Protein AF-A0AAV5ECX8-F1 (afdb_monomer_lite)

Organism: NCBI:txid191504

Secondary structure (DSSP, 8-state):
---------S-TTB-GGGG---PPTT--PPP-PPB-SSS-HHHHHHHHHHHHHHTT--HHHHHHHGGGGB-HHHHHHHHHSPTT-B--

Foldseek 3Di:
DDPPPPPLPAQQLADPVLSDFDADDVQDFDDDAADAVPPDPVVRVVNLVVRRVVSVGDVSSSSRCNLVRHDPVVNVVSSPDDGNNHYD

Sequence (88 aa):
MTSTDDKIDGIKAYIPRLRIARWPKGFKPVPIEKYDGQTNPREWLQLYSTAIRSAGGDSYVMANYLPVCLDPAIWIWLTSLPEESITS

Structure (mmCIF, N/CA/C/O backbone):
data_AF-A0AAV5ECX8-F1
#
_entry.id   AF-A0AAV5ECX8-F1
#
loop_
_atom_site.group_PDB
_atom_site.id
_atom_site.type_symbol
_atom_site.label_atom_id
_atom_site.label_alt_id
_atom_site.label_comp_id
_atom_site.label_asym_id
_atom_site.label_entity_id
_atom_site.label_seq_id
_atom_site.pdbx_PDB_ins_code
_atom_site.Cartn_x
_atom_site.Cartn_y
_atom_site.Cartn_z
_atom_site.occupancy
_atom_site.B_iso_or_equiv
_atom_site.auth_seq_id
_atom_site.auth_comp_id
_atom_site.auth_asym_id
_atom_site.auth_atom_id
_atom_site.pdbx_PDB_model_num
ATOM 1 N N . MET A 1 1 ? -4.124 3.242 -35.989 1.00 33.38 1 MET A N 1
ATOM 2 C CA . MET A 1 1 ? -3.212 4.141 -35.251 1.00 33.38 1 MET A CA 1
ATOM 3 C C . MET A 1 1 ? -3.626 4.079 -33.792 1.00 33.38 1 MET A C 1
ATOM 5 O O . MET A 1 1 ? -4.657 4.629 -33.439 1.00 33.38 1 MET A O 1
ATOM 9 N N . THR A 1 2 ? -2.939 3.268 -32.991 1.00 38.31 2 THR A N 1
ATOM 10 C CA . THR A 1 2 ? -3.268 3.045 -31.577 1.00 38.31 2 THR A CA 1
ATOM 11 C C . THR A 1 2 ? -2.712 4.204 -30.759 1.00 38.31 2 THR A C 1
ATOM 13 O O . THR A 1 2 ? -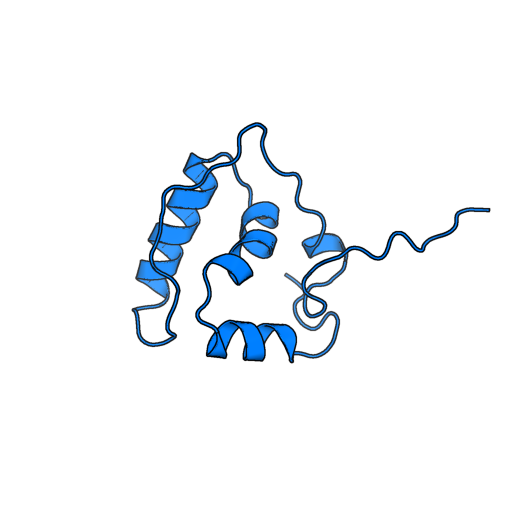1.498 4.304 -30.602 1.00 38.31 2 THR A O 1
ATOM 16 N N . SER A 1 3 ? -3.586 5.095 -30.288 1.00 42.91 3 SER A N 1
ATOM 17 C CA . SER A 1 3 ? -3.218 6.138 -29.330 1.00 42.91 3 SER A CA 1
ATOM 18 C C . SER A 1 3 ? -2.946 5.464 -27.987 1.00 42.91 3 SER A C 1
ATOM 20 O O . SER A 1 3 ? -3.868 5.157 -27.239 1.00 42.91 3 SER A O 1
ATOM 22 N N . THR A 1 4 ? -1.683 5.142 -27.725 1.00 49.78 4 THR A N 1
ATOM 23 C CA . THR A 1 4 ? -1.184 4.552 -26.475 1.00 49.78 4 THR A CA 1
ATOM 24 C C . THR A 1 4 ? -1.089 5.607 -25.376 1.00 49.78 4 THR A C 1
ATOM 26 O O . THR A 1 4 ? -0.014 5.829 -24.829 1.00 49.78 4 THR A O 1
ATOM 29 N N . ASP A 1 5 ? -2.198 6.287 -25.091 1.00 44.88 5 ASP A N 1
ATOM 30 C CA . ASP A 1 5 ? -2.246 7.332 -24.063 1.00 44.88 5 ASP A CA 1
ATOM 31 C C . ASP A 1 5 ? -3.488 7.212 -23.167 1.00 44.88 5 ASP A C 1
ATOM 33 O O . ASP A 1 5 ? -3.964 8.185 -22.589 1.00 44.88 5 ASP A O 1
ATOM 37 N N . ASP A 1 6 ? -3.984 5.982 -22.987 1.00 45.50 6 ASP A N 1
ATOM 38 C CA . ASP A 1 6 ? -4.653 5.623 -21.736 1.00 45.50 6 ASP A CA 1
ATOM 39 C C . ASP A 1 6 ? -3.564 5.571 -20.663 1.00 45.50 6 ASP A C 1
ATOM 41 O O . ASP A 1 6 ? -2.995 4.525 -20.337 1.00 45.50 6 ASP A O 1
ATOM 45 N N . LYS A 1 7 ? -3.192 6.755 -20.184 1.00 49.12 7 LYS A N 1
ATOM 46 C CA . LYS A 1 7 ? -2.316 6.954 -19.040 1.00 49.12 7 LYS A CA 1
ATOM 47 C C . LYS A 1 7 ? -2.878 6.107 -17.903 1.00 49.12 7 LYS A C 1
ATOM 49 O O . LYS A 1 7 ? -3.926 6.424 -17.353 1.00 49.12 7 LYS A O 1
ATOM 54 N N . ILE A 1 8 ? -2.230 4.983 -17.599 1.00 54.56 8 ILE A N 1
ATOM 55 C CA . ILE A 1 8 ? -2.662 4.124 -16.497 1.00 54.56 8 ILE A CA 1
ATOM 56 C C . ILE A 1 8 ? -2.489 4.944 -15.213 1.00 54.56 8 ILE A C 1
ATOM 58 O O . ILE A 1 8 ? -1.367 5.079 -14.714 1.00 54.56 8 ILE A O 1
ATOM 62 N N . ASP A 1 9 ? -3.587 5.524 -14.725 1.00 70.25 9 ASP A N 1
ATOM 63 C CA . ASP A 1 9 ? -3.679 6.248 -13.459 1.00 70.25 9 ASP A CA 1
ATOM 64 C C . ASP A 1 9 ? -3.385 5.262 -12.319 1.00 70.25 9 ASP A C 1
ATOM 66 O O . ASP A 1 9 ? -4.247 4.529 -11.840 1.00 70.25 9 ASP A O 1
ATOM 70 N N . GLY A 1 10 ? -2.117 5.191 -11.925 1.00 81.12 10 GLY A N 1
ATOM 71 C CA . GLY A 1 10 ? -1.615 4.308 -10.882 1.00 81.12 10 GLY A CA 1
ATOM 72 C C . GLY A 1 10 ? -0.347 4.876 -10.258 1.00 81.12 10 GLY A C 1
ATOM 73 O O . GLY A 1 10 ? 0.203 5.876 -10.726 1.00 81.12 10 GLY A O 1
ATOM 74 N N . ILE A 1 11 ? 0.137 4.246 -9.187 1.00 91.31 11 ILE A N 1
ATOM 75 C CA . ILE A 1 11 ? 1.375 4.667 -8.523 1.00 91.31 11 ILE A CA 1
ATOM 76 C C . ILE A 1 11 ? 2.528 4.581 -9.526 1.00 91.31 11 ILE A C 1
ATOM 78 O O . ILE A 1 11 ? 2.900 3.497 -9.974 1.00 91.31 11 ILE A O 1
ATOM 82 N N . LYS A 1 12 ? 3.101 5.736 -9.876 1.00 93.25 12 LYS A N 1
ATOM 83 C CA . LYS A 1 12 ? 4.172 5.844 -10.878 1.00 93.25 12 LYS A CA 1
ATOM 84 C C . LYS A 1 12 ? 5.409 5.024 -10.524 1.00 93.25 12 LYS A C 1
ATOM 86 O O . LYS A 1 12 ? 6.090 4.537 -11.420 1.00 93.25 12 LYS A O 1
ATOM 91 N N . ALA A 1 13 ? 5.665 4.831 -9.232 1.00 95.44 13 ALA A N 1
ATOM 92 C CA . ALA A 1 13 ? 6.748 3.984 -8.753 1.00 95.44 13 ALA A CA 1
ATOM 93 C C . ALA A 1 13 ? 6.593 2.518 -9.192 1.00 95.44 13 ALA A C 1
ATOM 95 O O . ALA A 1 13 ? 7.587 1.826 -9.357 1.00 95.44 13 ALA A O 1
ATOM 96 N N . TYR A 1 14 ? 5.371 2.032 -9.422 1.00 95.38 14 TYR A N 1
ATOM 97 C CA . TYR A 1 14 ? 5.132 0.679 -9.923 1.00 95.38 14 TYR A CA 1
ATOM 98 C C . TYR A 1 14 ? 5.429 0.595 -11.417 1.00 95.38 14 TYR A C 1
ATOM 100 O O . TYR A 1 14 ? 5.039 1.493 -12.163 1.00 95.38 14 TYR A O 1
ATOM 108 N N . ILE A 1 15 ? 6.026 -0.502 -11.885 1.00 94.75 15 ILE A N 1
ATOM 109 C CA . ILE A 1 15 ? 6.058 -0.805 -13.325 1.00 94.75 15 ILE A CA 1
ATOM 110 C C . ILE A 1 15 ? 4.629 -0.896 -13.897 1.00 94.75 15 ILE A C 1
ATOM 112 O O . ILE A 1 15 ? 3.711 -1.296 -13.171 1.00 94.75 15 ILE A O 1
ATOM 116 N N . PRO A 1 16 ? 4.408 -0.624 -15.198 1.00 93.25 16 PRO A N 1
ATOM 117 C CA . PRO A 1 16 ? 3.070 -0.635 -15.795 1.00 93.25 16 PRO A CA 1
ATOM 118 C C . PRO A 1 16 ? 2.280 -1.917 -15.516 1.00 93.25 16 PRO A C 1
ATOM 120 O O . PRO A 1 16 ? 1.100 -1.852 -15.190 1.00 93.25 16 PRO A O 1
ATOM 123 N N . ARG A 1 17 ? 2.942 -3.084 -15.534 1.00 92.06 17 ARG A N 1
ATO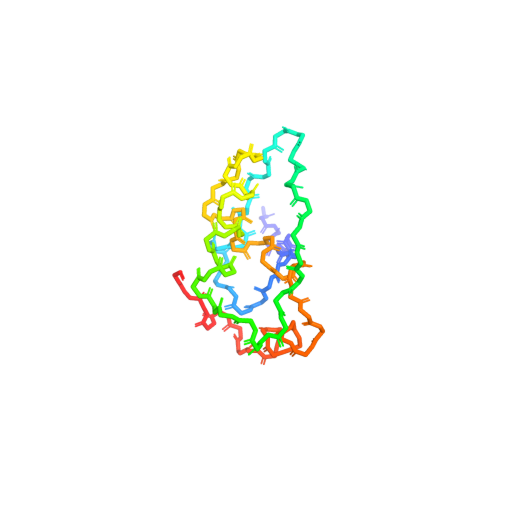M 124 C CA . ARG A 1 17 ? 2.316 -4.386 -15.239 1.00 92.06 17 ARG A CA 1
ATOM 125 C C . ARG A 1 17 ? 1.679 -4.446 -13.850 1.00 92.06 17 ARG A C 1
ATOM 127 O O . ARG A 1 17 ? 0.629 -5.059 -13.697 1.00 92.06 17 ARG A O 1
ATOM 134 N N . LEU A 1 18 ? 2.307 -3.837 -12.847 1.00 92.38 18 LEU A N 1
ATOM 135 C CA . LEU A 1 18 ? 1.797 -3.831 -11.477 1.00 92.38 18 LEU A CA 1
ATOM 136 C C . LEU A 1 18 ? 0.591 -2.902 -11.313 1.00 92.38 18 LEU A C 1
ATOM 138 O O . LEU A 1 18 ? -0.192 -3.122 -10.400 1.00 92.38 18 LEU A O 1
ATOM 142 N N . ARG A 1 19 ? 0.391 -1.922 -12.203 1.00 92.69 19 ARG A N 1
ATOM 143 C CA . ARG A 1 19 ? -0.741 -0.977 -12.155 1.00 92.69 19 ARG A CA 1
ATOM 144 C C . ARG A 1 19 ? -2.057 -1.570 -12.689 1.00 92.69 19 ARG A C 1
ATOM 146 O O . ARG A 1 19 ? -3.112 -0.959 -12.567 1.00 92.69 19 ARG A O 1
ATOM 153 N N . ILE A 1 20 ? -2.017 -2.764 -13.287 1.00 91.69 20 ILE A N 1
ATOM 154 C CA . ILE A 1 20 ? -3.172 -3.401 -13.938 1.00 91.69 20 ILE A CA 1
ATOM 155 C C . ILE A 1 20 ? -3.910 -4.300 -12.932 1.00 91.69 20 ILE A C 1
ATOM 157 O O . ILE A 1 20 ? -3.855 -5.528 -13.009 1.00 91.69 20 ILE A O 1
ATOM 161 N N . ALA A 1 21 ? -4.612 -3.695 -11.970 1.00 92.50 21 ALA A N 1
ATOM 162 C CA . ALA A 1 21 ? -5.493 -4.431 -11.061 1.00 92.50 21 ALA A CA 1
ATOM 163 C C . ALA A 1 21 ? -6.844 -4.746 -11.721 1.00 92.50 21 ALA A C 1
ATOM 165 O O . ALA A 1 21 ? -7.547 -3.858 -12.205 1.00 92.50 21 ALA A O 1
ATOM 166 N N . ARG A 1 22 ? -7.249 -6.021 -11.687 1.00 93.81 22 ARG A N 1
ATOM 167 C CA . ARG A 1 22 ? -8.618 -6.435 -12.021 1.00 93.81 22 ARG A CA 1
ATOM 168 C C . ARG A 1 22 ? -9.454 -6.462 -10.748 1.00 93.81 22 ARG A C 1
ATOM 170 O O . ARG A 1 22 ? -9.431 -7.440 -10.009 1.00 93.81 22 ARG A O 1
ATOM 177 N N . TRP A 1 23 ? -10.183 -5.380 -10.494 1.00 95.56 23 TRP A N 1
ATOM 178 C CA . TRP A 1 23 ? -11.008 -5.253 -9.293 1.00 95.56 23 TRP A CA 1
ATOM 179 C C . TRP A 1 23 ? -12.133 -6.306 -9.258 1.00 95.56 23 TRP A C 1
ATOM 181 O O . TRP A 1 23 ? -12.929 -6.375 -10.201 1.00 95.56 23 TRP A O 1
ATOM 191 N N . PRO A 1 24 ? -12.237 -7.117 -8.186 1.00 96.88 24 PRO A N 1
ATOM 192 C CA . PRO A 1 24 ? -13.325 -8.073 -8.021 1.00 96.88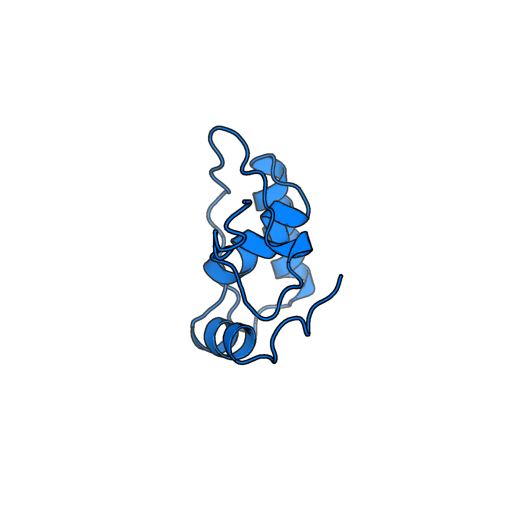 24 PRO A CA 1
ATOM 193 C C . PRO A 1 24 ? -14.696 -7.388 -8.011 1.00 96.88 24 PRO A C 1
ATOM 195 O O . PRO A 1 24 ? -14.859 -6.270 -7.515 1.00 96.88 24 PRO A O 1
ATOM 198 N N . LYS A 1 25 ? -15.726 -8.071 -8.521 1.00 96.38 25 LYS A N 1
ATOM 199 C CA . LYS A 1 25 ? -17.098 -7.551 -8.464 1.00 96.38 25 LYS A CA 1
ATOM 200 C C . LYS A 1 25 ? -17.533 -7.411 -7.003 1.00 96.38 25 LYS A C 1
ATOM 202 O O . LYS A 1 25 ? -17.537 -8.390 -6.267 1.00 96.38 25 LYS A O 1
ATOM 207 N N . GLY A 1 26 ? -17.942 -6.204 -6.609 1.00 95.56 26 GLY A N 1
ATOM 208 C CA . GLY A 1 26 ? -18.343 -5.921 -5.229 1.00 95.56 26 GLY A CA 1
ATOM 209 C C . GLY A 1 26 ? -17.170 -5.840 -4.249 1.00 95.56 26 GLY A C 1
ATOM 210 O O . GLY A 1 26 ? -17.389 -6.014 -3.053 1.00 95.56 26 GLY A O 1
ATOM 211 N N . PHE A 1 27 ? -15.948 -5.591 -4.739 1.00 96.56 27 PHE A N 1
ATOM 212 C CA . PHE A 1 27 ? -14.757 -5.441 -3.907 1.00 96.56 27 PHE A CA 1
ATOM 213 C C . PHE A 1 27 ? -14.982 -4.417 -2.788 1.00 96.56 27 PHE A C 1
ATOM 215 O O . PHE A 1 27 ? -15.132 -3.218 -3.027 1.00 96.56 27 PHE A O 1
ATOM 222 N N . LYS A 1 28 ? -15.026 -4.922 -1.555 1.00 96.19 28 LYS A N 1
ATOM 223 C CA . LYS A 1 28 ? -15.216 -4.144 -0.334 1.00 96.19 28 LYS A CA 1
ATOM 224 C C . LYS A 1 28 ? -14.425 -4.822 0.787 1.00 96.19 28 LYS A C 1
ATOM 226 O O . LYS A 1 28 ? -14.988 -5.654 1.501 1.00 96.19 28 LYS A O 1
ATOM 231 N N . PRO A 1 29 ? -13.115 -4.542 0.901 1.00 96.25 29 PRO A N 1
ATOM 232 C CA . PRO A 1 29 ? -12.304 -5.102 1.971 1.00 96.25 29 PRO A CA 1
ATOM 233 C C . PRO A 1 29 ? -12.824 -4.640 3.328 1.00 96.25 29 PRO A C 1
ATOM 235 O O . PRO A 1 29 ? -13.411 -3.561 3.462 1.00 96.25 29 PRO A O 1
ATOM 238 N N . VAL A 1 30 ? -12.621 -5.485 4.337 1.00 95.25 30 VAL A N 1
ATOM 239 C CA . VAL A 1 30 ? -12.932 -5.116 5.718 1.00 95.25 30 VAL A CA 1
ATOM 240 C C . VAL A 1 30 ? -12.106 -3.885 6.117 1.00 95.25 30 VAL A C 1
ATOM 242 O O . VAL A 1 30 ? -10.952 -3.779 5.690 1.00 95.25 30 VAL A O 1
ATOM 245 N N . PRO A 1 31 ? -12.669 -2.944 6.899 1.0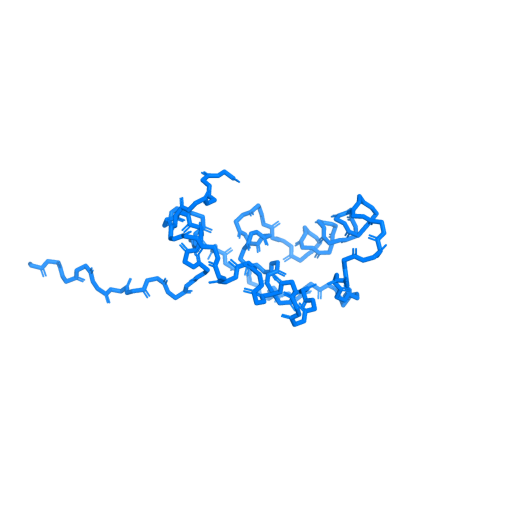0 94.50 31 PRO A N 1
ATOM 246 C CA . PRO A 1 31 ? -11.910 -1.805 7.394 1.00 94.50 31 PRO A CA 1
ATOM 247 C C . PRO A 1 31 ? -10.682 -2.276 8.172 1.00 94.50 31 PRO A C 1
ATOM 249 O O . PRO A 1 31 ? -10.783 -3.156 9.027 1.00 94.50 31 PRO A O 1
ATOM 252 N N . ILE A 1 32 ? -9.537 -1.683 7.861 1.00 95.12 32 ILE A N 1
ATOM 253 C CA . ILE A 1 32 ? -8.275 -1.886 8.568 1.00 95.12 32 ILE A CA 1
ATOM 254 C C . ILE A 1 32 ? -7.678 -0.520 8.875 1.00 95.12 32 ILE A C 1
ATOM 256 O O . ILE A 1 32 ? -7.850 0.424 8.098 1.00 95.12 32 ILE A O 1
ATOM 260 N N . GLU A 1 33 ? -6.982 -0.428 10.001 1.00 95.75 33 GLU A N 1
ATOM 261 C CA . GLU A 1 33 ? -6.237 0.776 10.351 1.00 95.75 33 GLU A CA 1
ATOM 262 C C . GLU A 1 33 ? -5.164 1.057 9.301 1.00 95.75 33 GLU A C 1
ATOM 264 O O . GLU A 1 33 ? -4.569 0.138 8.721 1.00 95.75 33 GLU A O 1
ATOM 269 N N . LYS A 1 34 ? -4.920 2.341 9.046 1.00 97.38 34 LYS A N 1
ATOM 270 C CA . LYS A 1 34 ? -3.843 2.748 8.148 1.00 97.38 34 LYS A CA 1
ATOM 271 C C . LYS A 1 34 ? -2.492 2.375 8.742 1.00 97.38 34 LYS A C 1
ATOM 273 O O . LYS A 1 34 ? -2.313 2.352 9.956 1.00 97.38 34 LYS A O 1
ATOM 278 N N . TYR A 1 35 ? -1.539 2.070 7.872 1.00 98.12 35 TYR A N 1
ATOM 279 C CA . TYR A 1 35 ? -0.166 1.863 8.290 1.00 98.12 35 TYR A CA 1
ATOM 280 C C . TYR A 1 35 ? 0.481 3.212 8.597 1.00 98.12 35 TYR A C 1
ATOM 282 O O . TYR A 1 35 ? 0.609 4.051 7.703 1.00 98.12 35 TYR A O 1
ATOM 290 N N . ASP A 1 36 ? 0.905 3.384 9.843 1.00 95.88 36 ASP A N 1
ATOM 291 C CA . ASP A 1 36 ? 1.495 4.609 10.394 1.00 95.88 36 ASP A CA 1
ATOM 292 C C . ASP A 1 36 ? 3.032 4.602 10.395 1.00 95.88 36 ASP A C 1
ATOM 294 O O . ASP A 1 36 ? 3.673 5.606 10.703 1.00 95.88 36 ASP A O 1
ATOM 298 N N . GLY A 1 37 ? 3.649 3.471 10.036 1.00 95.31 37 GLY A N 1
ATOM 299 C CA . GLY A 1 37 ? 5.105 3.316 10.009 1.00 95.31 37 GLY A CA 1
ATOM 300 C C . GLY A 1 37 ? 5.709 2.927 11.355 1.00 95.31 37 GLY A C 1
ATOM 301 O O . GLY A 1 37 ? 6.919 2.714 11.425 1.00 95.31 37 GLY A O 1
ATOM 302 N N . GLN A 1 38 ? 4.886 2.813 12.399 1.00 95.88 38 GLN A N 1
ATOM 303 C CA . GLN A 1 38 ? 5.298 2.438 13.754 1.00 95.88 38 GLN A CA 1
ATOM 304 C C . GLN A 1 38 ? 4.719 1.082 14.168 1.00 95.88 38 GLN A C 1
ATOM 306 O O . GLN A 1 38 ? 5.366 0.325 14.893 1.00 95.88 38 GLN A O 1
ATOM 311 N N . THR A 1 39 ? 3.519 0.757 13.683 1.00 96.12 39 THR A N 1
ATOM 312 C CA . THR A 1 39 ? 2.888 -0.556 13.843 1.00 96.12 39 THR A CA 1
ATOM 313 C C . THR A 1 39 ? 3.810 -1.651 13.308 1.00 96.12 39 THR A C 1
ATOM 315 O O . THR A 1 39 ? 4.493 -1.458 12.304 1.00 96.12 39 THR A O 1
ATOM 318 N N . ASN A 1 40 ? 3.820 -2.830 13.941 1.00 97.44 40 ASN A N 1
ATOM 319 C CA . ASN A 1 40 ? 4.610 -3.963 13.459 1.00 97.44 40 ASN A CA 1
ATOM 320 C C . ASN A 1 40 ? 4.259 -4.269 11.983 1.00 97.44 40 ASN A C 1
ATOM 322 O O . ASN A 1 40 ? 3.131 -4.693 11.703 1.00 97.44 40 ASN A O 1
ATOM 326 N N . PRO A 1 41 ? 5.207 -4.115 11.031 1.00 96.19 41 PRO A N 1
ATOM 327 C CA . PRO A 1 41 ? 4.901 -4.244 9.609 1.00 96.19 41 PRO A CA 1
ATOM 328 C C . PRO A 1 41 ? 4.387 -5.638 9.246 1.00 96.19 41 PRO A C 1
ATOM 330 O O . PRO A 1 41 ? 3.536 -5.784 8.372 1.00 96.19 41 PRO A O 1
ATOM 333 N N . ARG A 1 42 ? 4.888 -6.682 9.921 1.00 97.75 42 ARG A N 1
ATOM 334 C CA . ARG A 1 42 ? 4.488 -8.066 9.650 1.00 97.75 42 ARG A CA 1
ATOM 335 C C . ARG A 1 42 ? 3.037 -8.306 10.052 1.00 97.75 42 ARG A C 1
ATOM 337 O O . ARG A 1 42 ? 2.293 -8.891 9.272 1.00 97.75 42 ARG 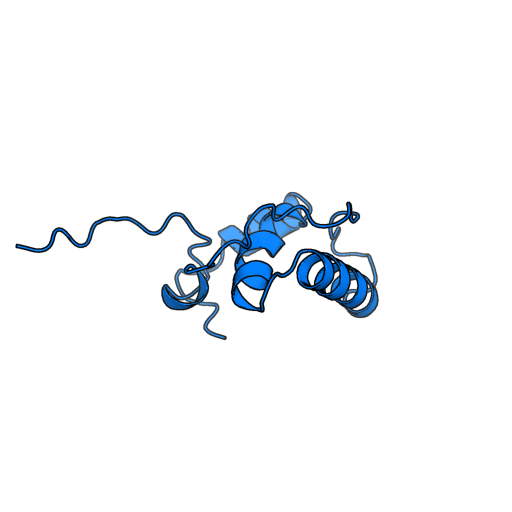A O 1
ATOM 344 N N . GLU A 1 43 ? 2.653 -7.863 11.243 1.00 97.19 43 GLU A N 1
ATOM 345 C CA . GLU A 1 43 ? 1.288 -8.030 11.757 1.00 97.19 43 GLU A CA 1
ATOM 346 C C . GLU A 1 43 ? 0.294 -7.229 10.914 1.00 97.19 43 GLU A C 1
ATOM 348 O O . GLU A 1 43 ? -0.734 -7.757 10.484 1.00 97.19 43 GLU A O 1
ATOM 353 N N . TRP A 1 44 ? 0.647 -5.986 10.581 1.00 98.06 44 TRP A N 1
ATOM 354 C CA . TRP A 1 44 ? -0.184 -5.142 9.730 1.00 98.06 44 TRP A CA 1
ATOM 355 C C . TRP A 1 44 ? -0.376 -5.749 8.331 1.00 98.06 44 TRP A C 1
ATOM 357 O O . TRP A 1 44 ? -1.506 -5.866 7.854 1.00 98.06 44 TRP A O 1
ATOM 367 N N . LEU A 1 45 ? 0.699 -6.231 7.693 1.00 97.62 45 LEU A N 1
ATOM 368 C CA . LEU A 1 45 ? 0.623 -6.881 6.378 1.00 97.62 45 LEU A CA 1
ATOM 369 C C . LEU A 1 45 ? -0.185 -8.189 6.401 1.00 97.62 45 LEU A C 1
ATOM 371 O O . LEU A 1 45 ? -0.837 -8.532 5.409 1.00 97.62 45 LEU A O 1
ATOM 375 N N . GLN A 1 46 ? -0.178 -8.930 7.511 1.00 97.81 46 GLN A N 1
ATOM 376 C CA . GLN A 1 46 ? -1.017 -10.122 7.670 1.00 97.81 46 GLN A CA 1
ATOM 377 C C . GLN A 1 46 ? -2.507 -9.764 7.686 1.00 97.81 46 GLN A C 1
ATOM 379 O O . GLN A 1 46 ? -3.289 -10.391 6.963 1.00 97.81 46 GLN A O 1
ATOM 384 N N . LEU A 1 47 ? -2.897 -8.733 8.440 1.00 98.00 47 LEU A N 1
ATOM 385 C CA . LEU A 1 47 ? -4.278 -8.236 8.459 1.00 98.00 47 LEU A CA 1
ATOM 386 C C . LEU A 1 47 ? -4.689 -7.691 7.091 1.00 98.00 47 LEU A C 1
ATOM 388 O O . LEU A 1 47 ? -5.720 -8.091 6.549 1.00 98.00 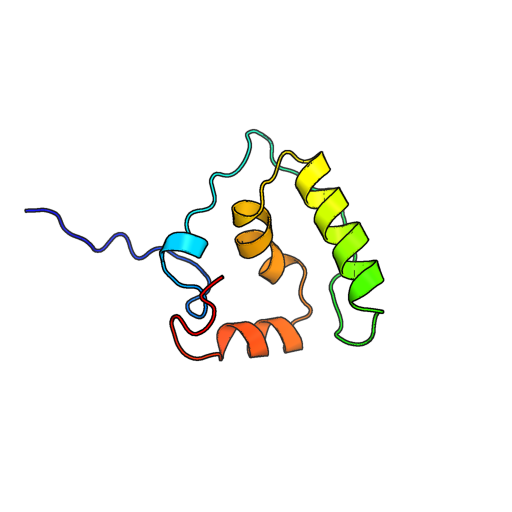47 LEU A O 1
ATOM 392 N N . TYR A 1 48 ? -3.837 -6.857 6.498 1.00 98.12 48 TYR A N 1
ATOM 393 C CA . TYR A 1 48 ? -4.022 -6.298 5.166 1.00 98.12 48 TYR A CA 1
ATOM 394 C C . TYR A 1 48 ? -4.243 -7.386 4.108 1.00 98.12 48 TYR A C 1
ATOM 396 O O . TYR A 1 48 ? -5.267 -7.405 3.423 1.00 98.12 48 TYR A O 1
ATOM 404 N N . SER A 1 49 ? -3.324 -8.348 4.004 1.00 97.69 49 SER A N 1
ATOM 405 C CA . SER A 1 49 ? -3.425 -9.413 3.000 1.00 97.69 49 SER A CA 1
ATOM 406 C C . SER A 1 49 ? -4.665 -10.287 3.200 1.00 97.69 49 SER A C 1
ATOM 408 O O . SER A 1 49 ? -5.289 -10.700 2.221 1.00 97.69 49 SER A O 1
ATOM 410 N N . THR A 1 50 ? -5.066 -10.524 4.451 1.00 98.19 50 THR A N 1
ATOM 411 C CA . THR A 1 50 ? -6.293 -11.258 4.785 1.00 98.19 50 THR A CA 1
ATOM 412 C C . THR A 1 50 ? -7.542 -10.480 4.368 1.00 98.19 50 THR A C 1
ATOM 414 O O . THR A 1 50 ? -8.431 -11.059 3.745 1.00 98.19 50 THR A O 1
ATOM 417 N N . ALA A 1 51 ? -7.595 -9.172 4.639 1.00 98.12 51 ALA A N 1
ATOM 418 C CA . ALA A 1 51 ? -8.713 -8.298 4.281 1.00 98.12 51 ALA A CA 1
ATOM 419 C C . ALA A 1 51 ? -8.921 -8.182 2.764 1.00 98.12 51 ALA A C 1
ATOM 421 O O . ALA A 1 51 ? -10.052 -8.196 2.279 1.00 98.12 51 ALA A O 1
ATOM 422 N N . ILE A 1 52 ? -7.831 -8.093 1.998 1.00 98.25 52 ILE A N 1
ATOM 423 C CA . ILE A 1 52 ? -7.910 -8.020 0.535 1.00 98.25 52 ILE A CA 1
ATOM 424 C C . ILE A 1 52 ? -8.327 -9.368 -0.055 1.00 98.25 52 ILE A C 1
ATOM 426 O O . ILE A 1 52 ? -9.204 -9.410 -0.920 1.00 98.25 52 ILE A O 1
ATOM 430 N N . ARG A 1 53 ? -7.761 -10.478 0.440 1.00 97.81 53 ARG A N 1
ATOM 431 C CA . ARG A 1 53 ? -8.134 -11.826 -0.021 1.00 97.81 53 ARG A CA 1
ATOM 432 C C . ARG A 1 53 ? -9.581 -12.173 0.302 1.00 97.81 53 ARG A C 1
ATOM 434 O O . ARG A 1 53 ? -10.243 -12.779 -0.535 1.00 97.81 53 ARG A O 1
ATOM 441 N N . SER A 1 54 ? -10.092 -11.782 1.469 1.00 97.69 54 SER A N 1
ATOM 442 C CA . SER A 1 54 ? -11.492 -12.035 1.833 1.00 97.69 54 SER A CA 1
ATOM 443 C C . SER A 1 54 ? -12.477 -11.271 0.942 1.00 97.69 54 SER A C 1
ATOM 445 O O . SER A 1 54 ? -13.569 -11.769 0.680 1.00 97.69 54 SER A O 1
ATOM 447 N N . ALA A 1 55 ? -12.070 -10.122 0.394 1.00 97.88 55 ALA A N 1
ATOM 448 C CA . ALA A 1 55 ? -12.814 -9.390 -0.633 1.00 97.88 55 ALA A CA 1
ATOM 449 C C . ALA A 1 55 ? -12.577 -9.904 -2.070 1.00 97.88 55 ALA A C 1
ATOM 451 O O . ALA A 1 55 ? -13.034 -9.283 -3.030 1.00 97.88 55 ALA A O 1
ATOM 452 N N . GLY A 1 56 ? -11.867 -11.026 -2.234 1.00 97.94 56 GLY A N 1
ATOM 453 C CA . GLY A 1 56 ? -11.586 -11.657 -3.526 1.00 97.94 56 GLY A CA 1
ATOM 454 C C . GLY A 1 56 ? -10.411 -11.050 -4.298 1.00 97.94 56 GLY A C 1
ATOM 455 O O . GLY A 1 56 ? -10.259 -11.342 -5.481 1.00 97.94 56 GLY A O 1
ATOM 456 N N . GLY A 1 57 ? -9.605 -10.190 -3.670 1.00 97.62 57 GLY A N 1
ATOM 457 C CA . GLY A 1 57 ? -8.458 -9.545 -4.305 1.00 97.62 57 GLY A CA 1
ATOM 458 C C . GLY A 1 57 ? -7.238 -10.460 -4.445 1.00 97.62 57 GLY A C 1
ATOM 459 O O . GLY A 1 57 ? -6.944 -11.275 -3.567 1.00 97.62 57 GLY A O 1
ATOM 460 N N . ASP A 1 58 ? -6.503 -10.284 -5.543 1.00 96.75 58 ASP A N 1
ATOM 461 C CA . ASP A 1 58 ? -5.212 -10.923 -5.806 1.00 96.75 58 ASP A CA 1
ATOM 462 C C . ASP A 1 58 ? -4.028 -10.009 -5.421 1.00 96.75 58 ASP A C 1
ATOM 464 O O . ASP A 1 58 ? -4.197 -8.956 -4.803 1.00 96.75 58 ASP A O 1
ATOM 468 N N . SER A 1 59 ? -2.803 -10.403 -5.777 1.00 95.38 59 SER A N 1
ATOM 469 C CA . SER A 1 59 ? -1.599 -9.606 -5.510 1.00 95.38 59 SER A CA 1
ATOM 470 C C . SER A 1 59 ? -1.565 -8.266 -6.253 1.00 95.38 59 SER A C 1
ATOM 472 O O . SER A 1 59 ? -0.973 -7.314 -5.749 1.00 95.38 59 SER A O 1
ATOM 474 N N . TYR A 1 60 ? -2.202 -8.155 -7.422 1.00 95.06 60 TYR A N 1
ATOM 475 C CA . TYR A 1 60 ? -2.289 -6.888 -8.152 1.00 95.06 60 TYR A CA 1
ATOM 476 C C . TYR A 1 60 ? -3.267 -5.942 -7.462 1.00 95.06 60 TYR A C 1
ATOM 478 O O . TYR A 1 60 ? -2.966 -4.764 -7.277 1.00 95.06 60 TYR A O 1
ATOM 486 N N . VAL A 1 61 ? -4.409 -6.460 -7.014 1.00 96.62 61 VAL A N 1
ATOM 487 C CA . VAL A 1 61 ? -5.361 -5.715 -6.182 1.00 96.62 61 VAL A CA 1
ATOM 488 C C . VAL A 1 61 ? -4.692 -5.256 -4.888 1.00 96.62 61 VAL A C 1
ATOM 490 O O . VAL A 1 61 ? -4.867 -4.104 -4.502 1.00 96.62 61 VAL A O 1
ATOM 493 N N . MET A 1 62 ? -3.871 -6.103 -4.258 1.00 96.50 62 MET A N 1
ATOM 494 C CA . MET A 1 62 ? -3.066 -5.696 -3.102 1.00 96.50 62 MET A CA 1
ATOM 495 C C . MET A 1 62 ? -2.138 -4.523 -3.448 1.00 96.50 62 MET A C 1
ATOM 497 O O . MET A 1 62 ? -2.238 -3.456 -2.851 1.00 96.50 62 MET A O 1
ATOM 501 N N . ALA A 1 63 ? -1.278 -4.657 -4.458 1.00 95.00 63 ALA A N 1
ATOM 502 C CA . ALA A 1 63 ? -0.362 -3.575 -4.824 1.00 95.00 63 ALA A CA 1
ATOM 503 C C . ALA A 1 63 ? -1.102 -2.242 -5.059 1.00 95.00 63 ALA A C 1
ATOM 505 O O . ALA A 1 63 ? -0.694 -1.204 -4.547 1.00 95.00 63 ALA A O 1
ATOM 506 N N . ASN A 1 64 ? -2.241 -2.271 -5.755 1.00 95.25 64 ASN A N 1
ATOM 507 C CA . ASN A 1 64 ? -2.981 -1.056 -6.106 1.00 95.25 64 ASN A CA 1
ATOM 508 C C . ASN A 1 64 ? -3.877 -0.513 -4.987 1.00 95.25 64 ASN A C 1
ATOM 510 O O . ASN A 1 64 ? -4.190 0.675 -4.996 1.00 95.25 64 ASN A O 1
ATOM 514 N N . TYR A 1 65 ? -4.289 -1.339 -4.023 1.00 95.69 65 TYR A N 1
ATOM 515 C CA . TYR A 1 65 ? -5.084 -0.881 -2.882 1.00 95.69 65 TYR A CA 1
ATOM 516 C C . TYR A 1 65 ? -4.216 -0.400 -1.715 1.00 95.69 65 TYR A C 1
ATOM 518 O O . TYR A 1 65 ? -4.669 0.416 -0.915 1.00 95.69 65 TYR A O 1
ATOM 526 N N . LEU A 1 66 ? -2.963 -0.865 -1.618 1.00 95.38 66 LEU A N 1
ATOM 527 C CA . LEU A 1 66 ? -2.032 -0.490 -0.551 1.00 95.38 66 LEU A CA 1
ATOM 528 C C . LEU A 1 66 ? -1.977 1.028 -0.283 1.00 95.38 66 LEU A C 1
ATOM 530 O O . LEU A 1 66 ? -2.118 1.388 0.883 1.00 95.38 66 LEU A O 1
ATOM 534 N N . PRO A 1 67 ? -1.868 1.926 -1.288 1.00 94.56 67 PRO A N 1
ATOM 535 C CA . PRO A 1 67 ? -1.784 3.370 -1.052 1.00 94.56 67 PRO A CA 1
ATOM 536 C C . PRO A 1 67 ? -2.970 3.959 -0.276 1.00 94.56 67 PRO A C 1
ATOM 538 O O . PRO A 1 67 ? -2.804 4.951 0.428 1.00 94.56 67 PRO A O 1
ATOM 541 N N . VAL A 1 68 ? -4.159 3.356 -0.375 1.00 94.38 68 VAL A N 1
ATOM 542 C CA . VAL A 1 68 ? -5.368 3.793 0.351 1.00 94.38 68 VAL A CA 1
ATOM 543 C C . VAL A 1 68 ? -5.243 3.520 1.854 1.00 94.38 68 VAL A C 1
ATOM 545 O O . VAL A 1 68 ? -5.821 4.229 2.680 1.00 94.38 68 VAL A O 1
ATOM 548 N N . CYS A 1 69 ? -4.457 2.506 2.207 1.00 96.62 69 CYS A N 1
ATOM 549 C CA . CYS A 1 69 ? -4.231 2.039 3.567 1.00 96.62 69 CYS A CA 1
ATOM 550 C C . CYS A 1 69 ? -2.944 2.601 4.189 1.00 96.62 69 CYS A C 1
ATOM 552 O O . CYS A 1 69 ? -2.507 2.093 5.216 1.00 96.62 69 CYS A O 1
ATOM 554 N N . LEU A 1 70 ? -2.327 3.621 3.589 1.00 97.00 70 LEU A N 1
ATOM 555 C CA . LEU A 1 70 ? -1.142 4.280 4.135 1.00 97.00 70 LEU A CA 1
ATOM 556 C C . LEU A 1 70 ? -1.511 5.595 4.815 1.00 97.00 70 LEU A C 1
ATOM 558 O O . LEU A 1 70 ? -2.375 6.344 4.339 1.00 97.00 70 LEU A O 1
ATOM 562 N N . ASP A 1 71 ? -0.805 5.908 5.896 1.00 97.19 71 ASP A N 1
ATOM 563 C CA . ASP A 1 71 ? -0.812 7.258 6.437 1.00 97.19 71 ASP A CA 1
ATOM 564 C C . ASP A 1 71 ? -0.179 8.263 5.465 1.00 97.19 71 ASP A C 1
ATOM 566 O O . ASP A 1 71 ? 0.664 7.892 4.638 1.00 97.19 71 ASP A O 1
ATOM 570 N N . PRO A 1 72 ? -0.551 9.558 5.560 1.00 96.31 72 PRO A N 1
ATOM 571 C CA . PRO A 1 72 ? -0.137 10.571 4.592 1.00 96.31 72 PRO A CA 1
ATOM 572 C C . PRO A 1 72 ? 1.377 10.643 4.368 1.00 96.31 72 PRO A C 1
ATOM 574 O O . PRO A 1 72 ? 1.816 10.761 3.228 1.00 96.31 72 PRO A O 1
ATOM 577 N N . ALA A 1 73 ? 2.187 10.520 5.424 1.00 95.69 73 ALA A N 1
ATOM 578 C CA . ALA A 1 73 ? 3.645 10.577 5.309 1.00 95.69 73 ALA A CA 1
ATOM 579 C C . ALA A 1 73 ? 4.217 9.423 4.463 1.00 95.69 73 ALA A C 1
ATOM 581 O O . ALA A 1 73 ? 5.101 9.633 3.632 1.00 95.69 73 ALA A O 1
ATOM 582 N N . ILE A 1 74 ? 3.680 8.212 4.625 1.00 95.75 74 ILE A N 1
ATOM 583 C CA . ILE A 1 74 ? 4.136 7.017 3.899 1.00 95.75 74 ILE A CA 1
ATOM 584 C C . ILE A 1 74 ? 3.614 7.034 2.466 1.00 95.75 74 ILE A C 1
ATOM 586 O O . ILE A 1 74 ? 4.327 6.655 1.537 1.00 95.75 74 ILE A O 1
ATOM 590 N N . TRP A 1 75 ? 2.393 7.530 2.267 1.00 95.25 75 TRP A N 1
ATOM 591 C CA . TRP A 1 75 ? 1.842 7.753 0.936 1.00 95.25 75 TRP A CA 1
ATOM 592 C C . TRP A 1 75 ? 2.676 8.766 0.133 1.00 95.25 75 TRP A C 1
ATOM 594 O O . TRP A 1 75 ? 2.989 8.516 -1.034 1.00 95.25 75 TRP A O 1
ATOM 604 N N . ILE A 1 76 ? 3.096 9.873 0.759 1.00 95.44 76 ILE A N 1
ATOM 605 C CA . ILE A 1 76 ? 3.999 10.858 0.138 1.00 95.44 76 ILE A CA 1
ATOM 606 C C . ILE A 1 76 ? 5.332 10.197 -0.220 1.00 95.44 76 ILE A C 1
ATOM 608 O O . ILE A 1 76 ? 5.801 10.346 -1.345 1.00 95.44 76 ILE A O 1
ATOM 612 N N . TRP A 1 77 ? 5.922 9.421 0.694 1.00 95.12 77 TRP A N 1
ATOM 613 C CA . TRP A 1 77 ? 7.156 8.692 0.403 1.00 95.12 77 TRP A CA 1
ATOM 614 C C . TRP A 1 77 ? 6.997 7.763 -0.812 1.00 95.12 77 TRP A C 1
ATOM 616 O O . TRP A 1 77 ? 7.774 7.872 -1.760 1.00 95.12 77 TRP A O 1
ATOM 626 N N . LEU A 1 78 ? 5.952 6.928 -0.839 1.00 94.88 78 LEU A N 1
ATOM 627 C CA . LEU A 1 78 ? 5.689 5.984 -1.932 1.00 94.88 78 LEU A CA 1
ATOM 628 C C . LEU A 1 78 ? 5.524 6.694 -3.283 1.00 94.88 78 LEU A C 1
ATOM 630 O O . LEU A 1 78 ? 6.029 6.225 -4.301 1.00 94.88 78 LEU A O 1
ATOM 634 N N . THR A 1 79 ? 4.815 7.823 -3.299 1.00 93.12 79 THR A N 1
ATOM 635 C CA . THR A 1 79 ? 4.566 8.601 -4.523 1.00 93.12 79 THR A CA 1
ATOM 636 C C . THR A 1 79 ? 5.760 9.455 -4.955 1.00 93.12 79 THR A C 1
ATOM 638 O O . THR A 1 79 ? 5.807 9.871 -6.111 1.00 93.12 79 THR A O 1
ATOM 641 N N . SER A 1 80 ? 6.735 9.675 -4.068 1.00 95.44 80 SER A N 1
ATOM 642 C CA . SER A 1 80 ? 7.981 10.398 -4.360 1.00 95.44 80 SER A CA 1
ATOM 643 C C . SER A 1 80 ? 9.094 9.527 -4.953 1.00 95.44 80 SER A C 1
ATOM 645 O O . SER A 1 80 ? 10.114 10.053 -5.399 1.00 95.44 80 SER A O 1
ATOM 647 N N . LEU A 1 81 ? 8.921 8.201 -4.950 1.00 96.31 81 LEU A N 1
ATOM 648 C CA . LEU A 1 81 ? 9.895 7.279 -5.525 1.00 96.31 81 LEU A CA 1
ATOM 649 C C . LEU A 1 81 ? 10.049 7.499 -7.042 1.00 96.31 81 LEU A C 1
ATOM 651 O O . LEU A 1 81 ? 9.085 7.890 -7.708 1.00 96.31 81 LEU A O 1
ATOM 655 N N . PRO A 1 82 ? 11.232 7.198 -7.615 1.00 97.31 82 PRO A N 1
ATOM 656 C CA . PRO A 1 82 ? 11.435 7.256 -9.058 1.00 97.31 82 PRO A CA 1
ATOM 657 C C . PRO A 1 82 ? 10.418 6.393 -9.809 1.00 97.31 82 PRO A C 1
ATOM 659 O O . PRO A 1 82 ? 9.990 5.344 -9.313 1.00 97.31 82 PRO A O 1
ATOM 662 N N . GLU A 1 83 ? 10.053 6.823 -11.016 1.00 95.12 83 GLU A N 1
ATOM 663 C CA . GLU A 1 83 ? 9.130 6.068 -11.861 1.00 95.12 83 GLU A CA 1
ATOM 664 C C . GLU A 1 83 ? 9.664 4.650 -12.105 1.00 95.12 83 GLU A C 1
ATOM 666 O O . GLU A 1 83 ? 10.859 4.453 -12.322 1.00 95.12 83 GLU A O 1
ATOM 671 N N . GLU A 1 84 ? 8.772 3.661 -12.021 1.00 94.69 84 GLU A N 1
ATOM 672 C CA . GLU A 1 84 ? 9.061 2.246 -12.302 1.00 94.69 84 GLU A CA 1
ATOM 673 C C . GLU A 1 84 ? 10.143 1.599 -11.413 1.00 94.69 84 GLU A C 1
ATOM 675 O O . GLU A 1 84 ? 10.647 0.519 -11.718 1.00 94.69 84 GLU A O 1
ATOM 680 N N . SER A 1 85 ? 10.464 2.218 -10.273 1.00 96.62 85 SER A N 1
ATOM 681 C CA . SER A 1 85 ? 11.440 1.705 -9.300 1.00 96.62 85 SER A CA 1
ATOM 682 C C . SER A 1 85 ? 10.986 0.454 -8.532 1.00 96.62 85 SER A C 1
ATOM 684 O O . SER A 1 85 ? 11.821 -0.270 -7.991 1.00 96.62 85 SER A O 1
ATOM 686 N N . ILE A 1 86 ? 9.685 0.165 -8.500 1.00 94.12 86 ILE A N 1
ATOM 687 C CA . ILE A 1 86 ? 9.091 -1.029 -7.889 1.00 94.12 86 ILE A CA 1
ATOM 688 C C . ILE A 1 86 ? 8.665 -1.980 -9.009 1.00 94.12 86 ILE A C 1
ATOM 690 O O . ILE A 1 86 ? 7.726 -1.713 -9.766 1.00 94.12 86 ILE A O 1
ATOM 694 N N . THR A 1 87 ? 9.371 -3.104 -9.104 1.00 92.56 87 THR A N 1
ATOM 695 C CA . THR A 1 87 ? 9.340 -3.994 -10.274 1.00 92.56 87 THR A CA 1
ATOM 696 C C . THR A 1 87 ? 8.731 -5.376 -10.004 1.00 92.56 87 THR A C 1
ATOM 698 O O . THR A 1 87 ? 8.433 -6.103 -10.959 1.00 92.56 87 THR A O 1
ATOM 701 N N . SER A 1 88 ? 8.494 -5.735 -8.735 1.00 80.06 88 SER A N 1
ATOM 702 C CA . SER A 1 88 ? 7.931 -7.028 -8.307 1.00 80.06 88 SER A CA 1
ATOM 703 C C . SER A 1 88 ? 6.929 -6.891 -7.176 1.00 80.06 88 SER A C 1
ATOM 705 O O . SER A 1 88 ? 7.268 -6.161 -6.218 1.00 80.06 88 SER A O 1
#

pLDDT: mean 90.52, std 15.08, range [33.38, 98.25]

Radius of gyration: 14.05 Å; chains: 1; bounding box: 30×23×49 Å